Protein AF-A0AA42N050-F1 (afdb_monomer_lite)

Foldseek 3Di:
DDDDPVRVVVVVVVVCQQCVCVVVVVQPRHPVSVVVVVVVVVVVVVVVVVVVVVVVCVVDDPPDDPPDDDPVPDDD

Structure (mmCIF, N/CA/C/O backbone):
data_AF-A0AA42N050-F1
#
_entry.id   AF-A0AA42N050-F1
#
loop_
_atom_site.group_PDB
_atom_site.id
_atom_site.type_symbol
_atom_site.label_atom_id
_atom_site.label_alt_id
_atom_site.label_comp_id
_atom_site.label_asym_id
_atom_site.label_entity_id
_atom_site.label_seq_id
_atom_site.pdbx_PDB_ins_code
_atom_site.Cartn_x
_atom_site.Cartn_y
_atom_site.Cartn_z
_atom_site.occupancy
_atom_site.B_iso_or_equiv
_atom_site.auth_seq_id
_atom_site.auth_comp_id
_atom_site.auth_asym_id
_atom_site.auth_atom_id
_atom_site.pdbx_PDB_model_num
ATOM 1 N N . MET A 1 1 ? 9.445 -19.978 -26.191 1.00 55.25 1 MET A N 1
ATOM 2 C CA . MET A 1 1 ? 9.196 -18.697 -26.889 1.00 55.25 1 MET A CA 1
ATOM 3 C C . MET A 1 1 ? 10.441 -17.830 -26.756 1.00 55.25 1 MET A C 1
ATOM 5 O O . MET A 1 1 ? 10.698 -17.346 -25.664 1.00 55.25 1 MET A O 1
ATOM 9 N N . GLN A 1 2 ? 11.248 -17.683 -27.809 1.00 80.81 2 GLN A N 1
ATOM 10 C CA . GLN A 1 2 ? 12.344 -16.706 -27.817 1.00 80.81 2 GLN A CA 1
ATOM 11 C C . GLN A 1 2 ? 11.796 -15.364 -28.308 1.00 80.81 2 GLN A C 1
ATOM 13 O O . GLN A 1 2 ? 11.147 -15.305 -29.354 1.00 80.81 2 GLN A O 1
ATOM 18 N N . LEU A 1 3 ? 12.010 -14.296 -27.539 1.00 84.06 3 LEU A N 1
ATOM 19 C CA . LEU A 1 3 ? 11.678 -12.948 -27.985 1.00 84.06 3 LEU A CA 1
ATOM 20 C C . LEU A 1 3 ? 12.785 -12.419 -28.887 1.00 84.06 3 LEU A C 1
ATOM 22 O O . LEU A 1 3 ? 13.962 -12.498 -28.547 1.00 84.06 3 LEU A O 1
ATOM 26 N N . SER A 1 4 ? 12.397 -11.835 -30.018 1.00 93.62 4 SER A N 1
ATOM 27 C CA . SER A 1 4 ? 13.343 -11.102 -30.848 1.00 93.62 4 SER A CA 1
ATOM 28 C C . SER A 1 4 ? 13.856 -9.860 -30.100 1.00 93.62 4 SER A C 1
ATOM 30 O O . SER A 1 4 ? 13.101 -9.268 -29.316 1.00 93.62 4 SER A O 1
ATOM 32 N N . PRO A 1 5 ? 15.100 -9.416 -30.362 1.00 93.81 5 PRO A N 1
ATOM 33 C CA . PRO A 1 5 ? 15.691 -8.242 -29.718 1.00 93.81 5 PRO A CA 1
ATOM 34 C C . PRO A 1 5 ? 14.790 -6.991 -29.691 1.00 93.81 5 PRO A C 1
ATOM 36 O O . PRO A 1 5 ? 14.642 -6.407 -28.618 1.00 93.81 5 PRO A O 1
ATOM 39 N N . PRO A 1 6 ? 14.102 -6.593 -30.787 1.00 93.44 6 PRO A N 1
ATOM 40 C CA . PRO A 1 6 ? 13.240 -5.409 -30.753 1.00 93.44 6 PRO A CA 1
ATOM 41 C C . PRO A 1 6 ? 12.002 -5.596 -29.870 1.00 93.44 6 PRO A C 1
ATOM 43 O O . PRO A 1 6 ? 11.557 -4.651 -29.225 1.00 93.44 6 PRO A O 1
ATOM 46 N N . ARG A 1 7 ? 11.454 -6.816 -29.791 1.00 92.50 7 ARG A N 1
ATOM 47 C CA . ARG A 1 7 ? 10.315 -7.114 -28.910 1.00 92.50 7 ARG A CA 1
ATOM 48 C C . ARG A 1 7 ? 10.740 -7.103 -27.446 1.00 92.50 7 ARG A C 1
ATOM 50 O O . ARG A 1 7 ? 10.008 -6.579 -26.615 1.00 92.50 7 ARG A O 1
ATOM 57 N N . ALA A 1 8 ? 11.919 -7.641 -27.137 1.00 93.81 8 ALA A N 1
ATOM 58 C CA . ALA A 1 8 ? 12.480 -7.581 -25.791 1.00 93.81 8 ALA A CA 1
ATOM 59 C C . ALA A 1 8 ? 12.715 -6.126 -25.351 1.00 93.81 8 ALA A C 1
ATOM 61 O O . ALA A 1 8 ? 12.344 -5.755 -24.240 1.00 93.81 8 ALA A O 1
ATOM 62 N N . LEU A 1 9 ? 13.245 -5.289 -26.248 1.00 95.81 9 LEU A N 1
ATOM 63 C CA . LEU A 1 9 ? 13.492 -3.872 -25.985 1.00 95.81 9 LEU A CA 1
ATOM 64 C C . LEU A 1 9 ? 12.187 -3.084 -25.792 1.00 95.81 9 LEU A C 1
ATOM 66 O O . LEU A 1 9 ? 12.083 -2.299 -24.854 1.00 95.81 9 LEU A O 1
ATOM 70 N N . LEU A 1 10 ? 11.163 -3.350 -26.608 1.00 95.19 10 LEU A N 1
ATOM 71 C CA . LEU A 1 10 ? 9.823 -2.780 -26.432 1.00 95.19 10 LEU A CA 1
ATOM 72 C C . LEU A 1 10 ? 9.226 -3.142 -25.063 1.00 95.19 10 LEU A C 1
ATOM 74 O O . LEU A 1 10 ? 8.736 -2.266 -24.354 1.00 95.19 10 LEU A O 1
ATOM 78 N N . LEU A 1 11 ? 9.273 -4.421 -24.676 1.00 93.00 11 LEU A N 1
ATOM 79 C CA . LEU A 1 11 ? 8.748 -4.863 -23.381 1.00 93.00 11 LEU A CA 1
ATOM 80 C C . LEU A 1 11 ? 9.523 -4.258 -22.213 1.00 93.00 11 LEU A C 1
ATOM 82 O O . LEU A 1 11 ? 8.913 -3.867 -21.221 1.00 93.00 11 LEU A O 1
ATOM 86 N N . PHE A 1 12 ? 10.844 -4.149 -22.337 1.00 91.69 12 PHE A N 1
ATOM 87 C CA . PHE A 1 12 ? 11.675 -3.490 -21.339 1.00 91.69 12 PHE A CA 1
ATOM 88 C C . PHE A 1 12 ? 11.289 -2.014 -21.177 1.00 91.69 12 PHE A C 1
ATOM 90 O O . PHE A 1 12 ? 11.074 -1.557 -20.056 1.00 91.69 12 PHE A O 1
ATOM 97 N N . LEU A 1 13 ? 11.112 -1.282 -22.281 1.00 91.94 13 LEU A N 1
ATOM 98 C CA . LEU A 1 13 ? 10.669 0.114 -22.247 1.00 91.94 13 LEU A CA 1
ATOM 99 C C . LEU A 1 13 ? 9.274 0.265 -21.635 1.00 91.94 13 LEU A C 1
ATOM 101 O O . LEU A 1 13 ? 9.069 1.152 -20.811 1.00 91.94 13 LEU A O 1
ATOM 105 N N . LEU A 1 14 ? 8.330 -0.613 -21.982 1.00 87.69 14 LEU A N 1
ATOM 106 C CA . LEU A 1 14 ? 6.992 -0.625 -21.384 1.00 87.69 14 LEU A CA 1
ATOM 107 C C . LEU A 1 14 ? 7.052 -0.902 -19.878 1.00 87.69 14 LEU A C 1
ATOM 109 O O . LEU A 1 14 ? 6.382 -0.227 -19.099 1.00 87.69 14 LEU A O 1
ATOM 113 N N . LEU A 1 15 ? 7.887 -1.851 -19.453 1.00 84.62 15 LEU A N 1
ATOM 114 C CA . LEU A 1 15 ? 8.080 -2.171 -18.041 1.00 84.62 15 LEU A CA 1
ATOM 115 C C . LEU A 1 15 ? 8.630 -0.966 -17.268 1.0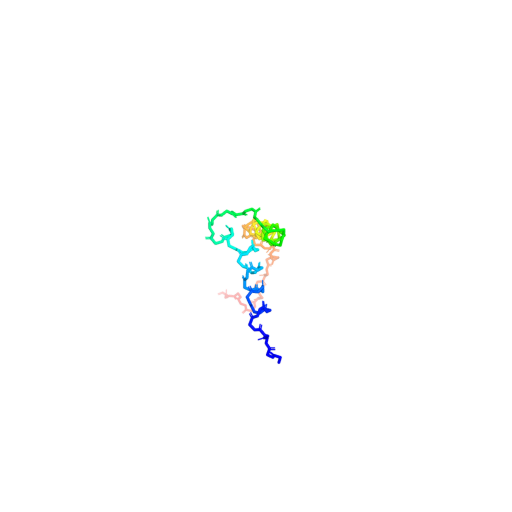0 84.62 15 LEU A C 1
ATOM 117 O O . LEU A 1 15 ? 8.115 -0.645 -16.194 1.00 84.62 15 LEU A O 1
ATOM 121 N N . VAL A 1 16 ? 9.637 -0.287 -17.823 1.00 85.31 16 VAL A N 1
ATOM 122 C CA . VAL A 1 16 ? 10.231 0.926 -17.243 1.00 85.31 16 VAL A CA 1
ATOM 123 C C . VAL A 1 16 ? 9.240 2.088 -17.250 1.00 85.31 16 VAL A C 1
ATOM 125 O O . VAL A 1 16 ? 9.168 2.816 -16.269 1.00 85.31 16 VAL A O 1
ATOM 128 N N . LEU A 1 17 ? 8.432 2.257 -18.293 1.00 83.12 17 LEU A N 1
ATOM 129 C CA . LEU A 1 17 ? 7.427 3.319 -18.344 1.00 83.12 17 LEU A CA 1
ATOM 130 C C . LEU A 1 17 ? 6.342 3.128 -17.273 1.00 83.12 17 LEU A C 1
ATOM 132 O O . LEU A 1 17 ? 5.949 4.089 -16.617 1.00 83.12 17 LEU A O 1
ATOM 136 N N . ILE A 1 18 ? 5.891 1.886 -17.071 1.00 76.25 18 ILE A N 1
ATOM 137 C CA . ILE A 1 18 ? 4.837 1.551 -16.103 1.00 76.25 18 ILE A CA 1
ATOM 138 C C . ILE A 1 18 ? 5.354 1.612 -14.656 1.00 76.25 18 ILE A C 1
ATOM 140 O O . ILE A 1 18 ? 4.640 2.076 -13.770 1.00 76.25 18 ILE A O 1
ATOM 144 N N . ASN A 1 19 ? 6.581 1.144 -14.396 1.00 75.50 19 ASN A N 1
ATOM 145 C CA . ASN A 1 19 ? 7.090 0.957 -13.027 1.00 75.50 19 ASN A CA 1
ATOM 146 C C . ASN A 1 19 ? 8.183 1.951 -12.625 1.00 75.50 19 ASN A C 1
ATOM 148 O O . ASN A 1 19 ? 8.385 2.197 -11.439 1.00 75.50 19 ASN A O 1
ATOM 152 N N . GLY A 1 20 ? 8.887 2.543 -13.585 1.00 76.56 20 GLY A N 1
ATOM 153 C CA . GLY A 1 20 ? 9.974 3.495 -13.351 1.00 76.56 20 GLY A CA 1
ATOM 154 C C . GLY A 1 20 ? 9.578 4.671 -12.457 1.00 76.56 20 GLY A C 1
ATOM 155 O O . GLY A 1 20 ? 10.336 4.991 -11.543 1.00 76.56 20 GLY A O 1
ATOM 156 N N . PRO A 1 21 ? 8.387 5.278 -12.614 1.00 75.38 21 PRO A N 1
ATOM 157 C CA . PRO A 1 21 ? 7.969 6.344 -11.710 1.00 75.38 21 PRO A CA 1
ATOM 158 C C . PRO A 1 21 ? 7.743 5.865 -10.266 1.00 75.38 21 PRO A C 1
ATOM 160 O O . PRO A 1 21 ? 8.066 6.600 -9.335 1.00 75.38 21 PRO A O 1
ATOM 163 N N . ALA A 1 22 ? 7.256 4.632 -10.072 1.00 66.94 22 ALA A N 1
ATOM 164 C CA . ALA A 1 22 ? 7.125 4.035 -8.743 1.00 66.94 22 ALA A CA 1
ATOM 165 C C . ALA A 1 22 ? 8.503 3.808 -8.097 1.00 66.94 22 ALA A C 1
ATOM 167 O O . ALA A 1 22 ? 8.688 4.135 -6.927 1.00 66.94 22 ALA A O 1
ATOM 168 N N . LEU A 1 23 ? 9.493 3.339 -8.870 1.00 68.31 23 LEU A N 1
ATOM 169 C CA . LEU A 1 23 ? 10.886 3.224 -8.413 1.00 68.31 23 LEU A CA 1
ATOM 170 C C . LEU A 1 23 ? 11.520 4.592 -8.105 1.00 68.31 23 LEU A C 1
ATOM 172 O O . LEU A 1 23 ? 12.355 4.692 -7.214 1.00 68.31 23 LEU A O 1
ATOM 176 N N . ALA A 1 24 ? 11.101 5.652 -8.798 1.00 77.31 24 ALA A N 1
ATOM 177 C CA . ALA A 1 24 ? 11.542 7.025 -8.552 1.00 77.31 24 ALA A CA 1
ATOM 178 C C . ALA A 1 24 ? 10.823 7.705 -7.366 1.00 77.31 24 ALA A C 1
ATOM 180 O O . ALA A 1 24 ? 10.930 8.920 -7.201 1.00 77.31 24 ALA A O 1
ATOM 181 N N . GLY A 1 25 ? 10.044 6.961 -6.571 1.00 63.94 25 GLY A N 1
ATOM 182 C CA . GLY A 1 25 ? 9.314 7.496 -5.417 1.00 63.94 25 GLY A CA 1
ATOM 183 C C . GLY A 1 25 ? 8.100 8.360 -5.778 1.00 63.94 25 GLY A C 1
ATOM 184 O O . GLY A 1 25 ? 7.479 8.952 -4.896 1.00 63.94 25 GLY A O 1
ATOM 185 N N . LYS A 1 26 ? 7.710 8.429 -7.059 1.00 66.12 26 LYS A N 1
ATOM 186 C CA . LYS A 1 26 ? 6.468 9.083 -7.488 1.00 66.12 26 LYS A CA 1
ATOM 187 C C . LYS A 1 26 ? 5.329 8.081 -7.314 1.00 66.12 26 LYS A C 1
ATOM 189 O O . LYS A 1 26 ? 4.995 7.326 -8.220 1.00 66.12 26 LYS A O 1
ATOM 194 N N . GLY A 1 27 ? 4.745 8.051 -6.119 1.00 56.81 27 GLY A N 1
ATOM 195 C CA . GLY A 1 27 ? 3.766 7.043 -5.683 1.00 56.81 27 GLY A CA 1
ATOM 196 C C . GLY A 1 27 ? 2.400 7.024 -6.392 1.00 56.81 27 GLY A C 1
ATOM 197 O O . GLY A 1 27 ? 1.502 6.345 -5.911 1.00 56.81 27 GLY A O 1
ATOM 198 N N . GLN A 1 28 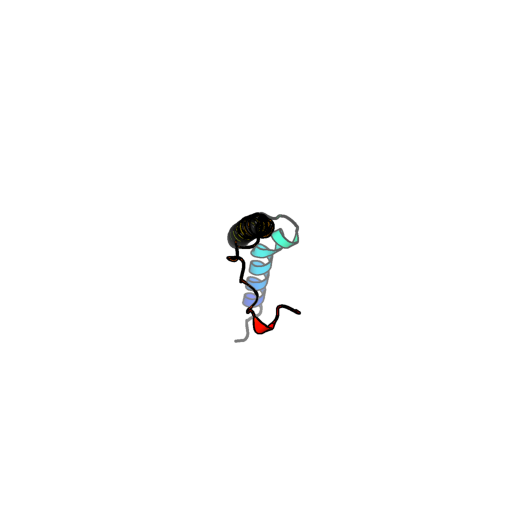? 2.203 7.747 -7.503 1.00 57.72 28 GLN A N 1
ATOM 199 C CA . GLN A 1 28 ? 0.884 7.952 -8.132 1.00 57.72 28 GLN A CA 1
ATOM 200 C C . GLN A 1 28 ? 0.801 7.588 -9.631 1.00 57.72 28 GLN A C 1
ATOM 202 O O . GLN A 1 28 ? 0.036 8.214 -10.356 1.00 57.72 28 GLN A O 1
ATOM 207 N N . VAL A 1 29 ? 1.590 6.644 -10.163 1.00 56.16 29 VAL A N 1
ATOM 208 C CA . VAL A 1 29 ? 1.755 6.565 -11.642 1.00 56.16 29 VAL A CA 1
ATOM 209 C C . VAL A 1 29 ? 1.277 5.267 -12.306 1.00 56.16 29 VAL A C 1
ATOM 211 O O . VAL A 1 29 ? 1.469 5.081 -13.500 1.00 56.16 29 VAL A O 1
ATOM 214 N N . ALA A 1 30 ? 0.553 4.388 -11.612 1.00 61.34 30 ALA A N 1
ATOM 215 C CA . ALA A 1 30 ? -0.110 3.268 -12.289 1.00 61.34 30 ALA A CA 1
ATOM 216 C C . ALA A 1 30 ? -1.472 2.965 -11.662 1.00 61.34 30 ALA A C 1
ATOM 218 O O . ALA A 1 30 ? -1.559 2.746 -10.455 1.00 61.34 30 ALA A O 1
ATOM 219 N N . GLY A 1 31 ? -2.532 2.882 -12.476 1.00 61.09 31 GLY A N 1
ATOM 220 C CA . GLY A 1 31 ? -3.879 2.511 -12.014 1.00 61.09 31 GLY A CA 1
ATOM 221 C C . GLY A 1 31 ? -3.917 1.170 -11.264 1.00 61.09 31 GLY A C 1
ATOM 222 O O . GLY A 1 31 ? -4.662 1.024 -10.302 1.00 61.09 31 GLY A O 1
ATOM 223 N N . GLY A 1 32 ? -3.037 0.224 -11.620 1.00 61.31 32 GLY A N 1
ATOM 224 C CA . GLY A 1 32 ? -2.852 -1.026 -10.869 1.00 61.31 32 GLY A CA 1
ATOM 225 C C . GLY A 1 32 ? -2.182 -0.842 -9.501 1.00 61.31 32 GLY A C 1
ATOM 226 O O . GLY A 1 32 ? -2.496 -1.569 -8.562 1.00 61.31 32 GLY A O 1
ATOM 227 N N . GLY A 1 33 ? -1.299 0.151 -9.361 1.00 65.31 33 GLY A N 1
ATOM 228 C CA . GLY A 1 33 ? -0.741 0.556 -8.070 1.00 65.31 33 GLY A CA 1
ATOM 229 C C . GLY A 1 33 ? -1.813 1.166 -7.171 1.00 65.31 33 GLY A C 1
ATOM 230 O O . GLY A 1 33 ? -1.943 0.756 -6.026 1.00 65.31 33 GLY A O 1
ATOM 231 N N . ILE A 1 34 ? -2.652 2.048 -7.724 1.00 68.38 34 ILE A N 1
ATOM 232 C CA . ILE A 1 34 ? -3.787 2.650 -7.006 1.00 68.38 34 ILE A CA 1
ATOM 233 C C . ILE A 1 34 ? -4.774 1.569 -6.544 1.00 68.38 34 ILE A C 1
ATOM 235 O O . ILE A 1 34 ? -5.166 1.572 -5.381 1.00 68.38 34 ILE A O 1
ATOM 239 N N . ALA A 1 35 ? -5.129 0.610 -7.407 1.00 76.50 35 ALA A N 1
ATOM 240 C CA . ALA A 1 35 ? -6.015 -0.498 -7.038 1.00 76.50 35 ALA A CA 1
ATOM 241 C C . ALA A 1 35 ? -5.446 -1.338 -5.879 1.00 76.50 35 ALA A C 1
ATOM 243 O O . ALA A 1 35 ? -6.152 -1.591 -4.905 1.00 76.50 35 ALA A O 1
ATOM 244 N N . ARG A 1 36 ?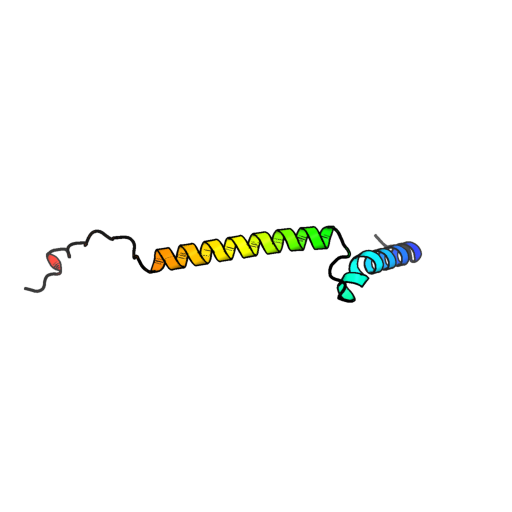 -4.152 -1.691 -5.934 1.00 74.50 36 ARG A N 1
ATOM 245 C CA . ARG A 1 36 ? -3.467 -2.408 -4.842 1.00 74.50 36 ARG A CA 1
ATOM 246 C C . ARG A 1 36 ? -3.387 -1.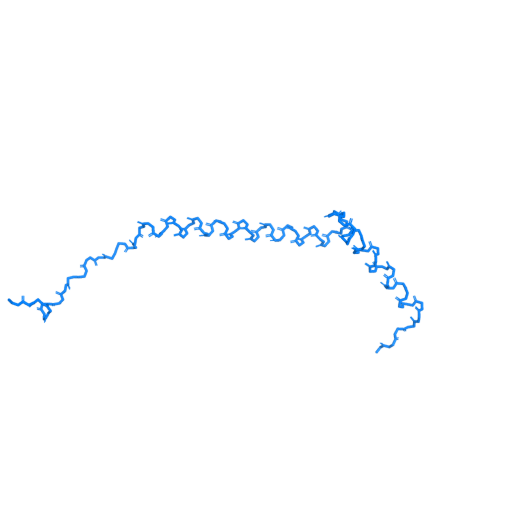584 -3.558 1.00 74.50 36 ARG A C 1
ATOM 248 O O . ARG A 1 36 ? -3.517 -2.142 -2.474 1.00 74.50 36 ARG A O 1
ATOM 255 N N . THR A 1 37 ? -3.186 -0.271 -3.656 1.00 79.94 37 THR A N 1
ATOM 256 C CA . THR A 1 37 ? -3.198 0.623 -2.491 1.00 79.94 37 THR A CA 1
ATOM 257 C C . THR A 1 37 ? -4.586 0.684 -1.860 1.00 79.94 37 THR A C 1
ATOM 259 O O . THR A 1 37 ? -4.692 0.593 -0.641 1.00 79.94 37 THR A O 1
ATOM 262 N N . ILE A 1 38 ? -5.651 0.780 -2.661 1.00 83.56 38 ILE A N 1
ATOM 263 C CA . ILE A 1 38 ? -7.033 0.756 -2.162 1.00 83.56 38 ILE A CA 1
ATOM 264 C C . ILE A 1 38 ? -7.318 -0.575 -1.457 1.00 83.56 38 ILE A C 1
ATOM 266 O O . ILE A 1 38 ? -7.802 -0.567 -0.327 1.00 83.56 38 ILE A O 1
ATOM 270 N N . GLU A 1 39 ? -6.976 -1.701 -2.083 1.00 85.62 39 GLU A N 1
ATOM 271 C CA . GLU A 1 39 ? -7.156 -3.038 -1.505 1.00 85.62 39 GLU A CA 1
ATOM 272 C C . GLU A 1 39 ? -6.391 -3.194 -0.181 1.00 85.62 39 GLU A C 1
ATOM 274 O O . GLU A 1 39 ? -6.957 -3.623 0.826 1.00 85.62 39 GLU A O 1
ATOM 279 N N . CYS A 1 40 ? -5.122 -2.782 -0.153 1.00 86.12 40 CYS A N 1
ATOM 280 C CA . CYS A 1 40 ? -4.290 -2.830 1.046 1.00 86.12 40 CYS A CA 1
ATOM 281 C C . CYS A 1 40 ? -4.882 -1.976 2.176 1.00 86.12 40 CYS A C 1
ATOM 283 O O . CYS A 1 40 ? -5.031 -2.455 3.300 1.00 86.12 40 CYS A O 1
ATOM 285 N N . ASN A 1 41 ? -5.297 -0.744 1.873 1.00 90.31 41 ASN A N 1
ATOM 286 C CA . ASN A 1 41 ? -5.893 0.159 2.856 1.00 90.31 41 ASN A CA 1
ATOM 287 C C . ASN A 1 41 ? -7.194 -0.411 3.438 1.00 90.31 41 ASN A C 1
ATOM 289 O O . ASN A 1 41 ? -7.401 -0.354 4.650 1.00 90.31 41 ASN A O 1
ATOM 293 N N . GLN A 1 42 ? -8.051 -1.000 2.599 1.00 93.75 42 GLN A N 1
ATOM 294 C CA . GLN A 1 42 ? -9.272 -1.668 3.056 1.00 93.75 42 GLN A CA 1
ATOM 295 C C . GLN A 1 42 ? -8.965 -2.867 3.959 1.00 93.75 42 GLN A C 1
ATOM 297 O O . GLN A 1 42 ? -9.647 -3.078 4.963 1.00 93.75 42 GLN A O 1
ATOM 302 N N . ASN A 1 43 ? -7.931 -3.642 3.628 1.00 95.44 43 ASN A N 1
ATOM 303 C CA . ASN A 1 43 ? -7.507 -4.776 4.440 1.00 95.44 43 ASN A CA 1
ATOM 304 C C . ASN A 1 43 ? -6.983 -4.321 5.813 1.00 95.44 43 ASN A C 1
ATOM 306 O O . ASN A 1 43 ? -7.382 -4.872 6.837 1.00 95.44 43 ASN A O 1
ATOM 310 N N . ILE A 1 44 ? -6.154 -3.271 5.852 1.00 95.75 44 ILE A N 1
ATOM 311 C CA . ILE A 1 44 ? -5.647 -2.681 7.100 1.00 95.75 44 ILE A CA 1
ATOM 312 C C . ILE A 1 44 ? -6.804 -2.180 7.971 1.00 95.75 44 ILE A C 1
ATOM 314 O O . ILE A 1 44 ? -6.857 -2.512 9.154 1.00 95.75 44 ILE A O 1
ATOM 318 N N . ALA A 1 45 ? -7.755 -1.436 7.396 1.00 95.25 45 ALA A N 1
ATOM 319 C CA . ALA A 1 45 ? -8.926 -0.947 8.126 1.00 95.25 45 ALA A CA 1
ATOM 320 C C . ALA A 1 45 ? -9.721 -2.099 8.765 1.00 95.25 45 ALA A C 1
ATOM 322 O O . ALA A 1 45 ? -10.054 -2.042 9.948 1.00 95.25 45 ALA A O 1
ATOM 323 N N . ARG A 1 46 ? -9.938 -3.191 8.020 1.00 95.44 46 ARG A N 1
ATOM 324 C CA . ARG A 1 46 ? -10.617 -4.391 8.531 1.00 95.44 46 ARG A CA 1
ATOM 325 C C . ARG A 1 46 ? -9.872 -5.037 9.701 1.00 95.44 46 ARG A C 1
ATOM 327 O O . ARG A 1 46 ? -10.509 -5.463 10.661 1.00 95.44 46 ARG A O 1
ATOM 334 N N . TYR A 1 47 ? -8.543 -5.125 9.635 1.00 95.69 47 TYR A N 1
ATOM 335 C CA . TYR A 1 47 ? -7.753 -5.685 10.734 1.00 95.69 47 TYR A CA 1
ATOM 336 C C . TYR A 1 47 ? -7.788 -4.807 11.982 1.00 95.69 47 TYR A C 1
ATOM 338 O O . TYR A 1 47 ? -7.890 -5.344 13.081 1.00 95.69 47 TYR A O 1
ATOM 346 N N . LEU A 1 48 ? -7.762 -3.482 11.827 1.00 95.81 48 LEU A N 1
ATOM 347 C CA . LEU A 1 48 ? -7.907 -2.557 12.953 1.00 95.81 48 LEU A CA 1
ATOM 348 C C . LEU A 1 48 ? -9.283 -2.691 13.619 1.00 95.81 48 LEU A C 1
ATOM 350 O O . LEU A 1 48 ? -9.370 -2.745 14.843 1.00 95.81 48 LEU A O 1
ATOM 354 N N . GLU A 1 49 ? -10.356 -2.810 12.831 1.00 94.81 49 GLU A N 1
ATOM 355 C CA . GLU A 1 49 ? -11.698 -3.074 13.365 1.00 94.81 49 GLU A CA 1
ATOM 356 C C . GLU A 1 49 ? -11.782 -4.415 14.106 1.00 94.81 49 GLU A C 1
ATOM 358 O O . GLU A 1 49 ? -12.456 -4.516 15.134 1.00 94.81 49 GLU A O 1
ATOM 363 N N . LEU A 1 50 ? -11.119 -5.455 13.590 1.00 92.81 50 LEU A N 1
ATOM 364 C CA . LEU A 1 50 ? -11.080 -6.765 14.232 1.00 92.81 50 LEU A CA 1
ATOM 365 C C . LEU A 1 50 ? -10.298 -6.722 15.551 1.00 92.81 50 LEU A C 1
ATOM 367 O O . LEU A 1 50 ? -10.785 -7.256 16.546 1.00 92.81 50 LEU A O 1
ATOM 371 N N . ASP A 1 51 ? -9.129 -6.077 15.568 1.00 91.94 51 ASP A N 1
ATOM 372 C CA . ASP A 1 51 ? -8.307 -5.916 16.773 1.00 91.94 51 ASP A CA 1
ATOM 373 C C . ASP A 1 51 ? -9.086 -5.180 17.868 1.00 91.94 51 ASP A C 1
ATOM 375 O O . ASP A 1 51 ? -9.163 -5.646 19.002 1.00 91.94 51 ASP A O 1
ATOM 379 N N . GLU A 1 52 ? -9.772 -4.092 17.513 1.00 89.88 52 GLU A N 1
ATOM 380 C CA . GLU A 1 52 ? -10.613 -3.336 18.444 1.00 89.88 52 GLU A CA 1
ATOM 381 C C . GLU A 1 52 ? -11.767 -4.185 19.007 1.00 89.88 52 GLU A C 1
ATOM 383 O O . GLU A 1 52 ? -12.053 -4.147 20.207 1.00 89.88 52 GLU A O 1
ATOM 388 N N . ARG A 1 53 ? -12.423 -5.001 18.170 1.00 86.25 53 ARG A N 1
ATOM 389 C CA . ARG A 1 53 ? -13.473 -5.929 18.630 1.00 86.25 53 ARG A CA 1
ATOM 390 C C . ARG A 1 53 ? -12.922 -6.995 19.571 1.00 86.25 53 ARG A C 1
ATOM 392 O O . ARG A 1 53 ? -13.575 -7.307 20.565 1.00 86.25 53 ARG A O 1
ATOM 399 N N . LEU A 1 54 ? -11.748 -7.547 19.271 1.00 84.56 54 LEU A N 1
ATOM 400 C CA . LEU A 1 54 ? -11.095 -8.539 20.123 1.00 84.56 54 LEU A CA 1
ATOM 401 C C . LEU A 1 54 ? -10.681 -7.934 21.463 1.00 84.56 54 LEU A C 1
ATOM 403 O O . LEU A 1 54 ? -10.940 -8.549 22.492 1.00 84.56 54 LEU A O 1
ATOM 407 N N . ARG A 1 55 ? -10.128 -6.717 21.471 1.00 81.50 55 ARG A N 1
ATOM 408 C CA . ARG A 1 55 ? -9.797 -5.983 22.702 1.00 81.50 55 ARG A CA 1
ATOM 409 C C . ARG A 1 55 ? -11.023 -5.797 23.587 1.00 81.50 55 ARG A C 1
ATOM 411 O O . ARG A 1 55 ? -10.999 -6.221 24.741 1.00 81.50 55 ARG A O 1
ATOM 418 N N . ARG A 1 56 ? -12.123 -5.277 23.026 1.00 78.88 56 ARG A N 1
ATOM 419 C CA . ARG A 1 56 ? -13.397 -5.108 23.752 1.00 78.88 56 ARG A CA 1
ATOM 420 C C . ARG A 1 56 ? -13.986 -6.429 24.243 1.00 78.88 56 ARG A C 1
ATOM 422 O O . ARG A 1 56 ? -14.599 -6.461 25.302 1.00 78.88 56 ARG A O 1
ATOM 429 N N . GLY A 1 57 ? -13.817 -7.508 23.480 1.00 69.69 57 GLY A N 1
ATOM 430 C CA . GLY A 1 57 ? -14.242 -8.849 23.880 1.00 69.69 57 GLY A CA 1
ATOM 431 C C . GLY A 1 57 ? -13.317 -9.528 24.895 1.00 69.69 57 GLY A C 1
ATOM 432 O O . GLY A 1 57 ? -13.741 -10.482 25.536 1.00 69.69 57 GLY A O 1
ATOM 433 N N . SER A 1 58 ? -12.072 -9.067 25.055 1.00 64.06 58 SER A N 1
ATOM 434 C CA . SER A 1 58 ? -11.097 -9.685 25.965 1.00 64.06 58 SER A CA 1
ATOM 435 C C . SER A 1 58 ? -11.272 -9.256 27.424 1.00 64.06 58 SER A C 1
ATOM 437 O O . SER A 1 58 ? -11.013 -10.060 28.316 1.00 64.06 58 SER A O 1
ATOM 439 N N . ASP A 1 59 ? -11.797 -8.048 27.667 1.00 59.59 59 ASP A N 1
ATOM 440 C CA . ASP A 1 59 ? -12.073 -7.538 29.022 1.00 59.59 59 ASP A CA 1
ATOM 441 C C . ASP A 1 59 ? -13.319 -8.170 29.668 1.00 59.59 59 ASP A C 1
ATOM 443 O O . ASP A 1 59 ? -13.534 -8.051 30.874 1.00 59.59 59 ASP A O 1
ATOM 447 N N . ALA A 1 60 ? -14.135 -8.882 28.887 1.00 60.00 60 ALA A N 1
ATOM 448 C CA . ALA A 1 60 ? -15.269 -9.652 29.374 1.00 60.00 60 ALA A CA 1
ATOM 449 C C . ALA A 1 60 ? -15.080 -11.117 28.959 1.00 60.00 60 ALA A C 1
ATOM 451 O O . ALA A 1 60 ? -15.522 -11.492 27.868 1.00 60.00 60 ALA A O 1
ATOM 452 N N . PRO A 1 61 ? -14.438 -11.974 29.786 1.00 63.34 61 PRO A N 1
ATOM 453 C CA . PRO A 1 61 ? -14.473 -13.406 29.524 1.00 63.34 61 PRO A CA 1
ATOM 454 C C . PRO A 1 61 ? -15.944 -13.797 29.339 1.00 63.34 61 PRO A C 1
ATOM 456 O O . PRO A 1 61 ? -16.776 -13.334 30.128 1.00 63.34 61 PRO A O 1
ATOM 459 N N . PRO A 1 62 ? -16.299 -14.587 28.302 1.00 67.56 62 PRO A N 1
ATOM 460 C CA . PRO A 1 62 ? -17.684 -14.988 28.094 1.00 67.56 62 PRO A CA 1
ATOM 461 C C . PRO A 1 62 ? -18.188 -15.520 29.424 1.00 67.56 62 PRO A C 1
ATOM 463 O O . PRO A 1 62 ? -17.500 -16.360 30.009 1.00 67.56 62 PRO A O 1
ATOM 466 N N . CYS A 1 63 ? -19.302 -14.967 29.919 1.00 62.47 63 CYS A N 1
ATOM 467 C CA . CYS A 1 63 ? -19.901 -15.318 31.200 1.00 62.47 63 CYS A CA 1
ATOM 468 C C . CYS A 1 63 ? -20.125 -16.832 31.225 1.00 62.47 63 CYS A C 1
ATOM 470 O O . CYS A 1 63 ? -21.166 -17.330 30.801 1.00 62.47 63 CYS A O 1
ATOM 472 N N . ARG A 1 64 ? -19.109 -17.593 31.636 1.00 59.81 64 ARG A N 1
ATOM 473 C CA . ARG A 1 64 ? -19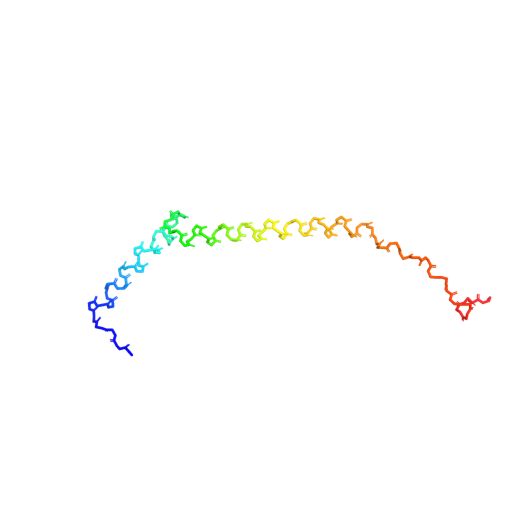.236 -19.018 31.867 1.00 59.81 64 ARG A CA 1
ATOM 474 C C . ARG A 1 64 ? -20.096 -19.096 33.106 1.00 59.81 64 ARG A C 1
ATOM 476 O O . ARG A 1 64 ? -19.684 -18.614 34.159 1.00 59.81 64 ARG A O 1
ATOM 483 N N . GLU A 1 65 ? -21.278 -19.681 32.948 1.00 68.38 65 GLU A N 1
ATOM 484 C CA . GLU A 1 65 ? -22.069 -20.181 34.066 1.00 68.38 65 GLU A CA 1
ATOM 485 C C . GLU A 1 65 ? -21.098 -20.811 35.076 1.00 68.38 65 GLU A C 1
ATOM 487 O O . GLU A 1 65 ? -20.265 -21.634 34.661 1.00 68.38 65 GLU A O 1
ATOM 492 N N . PRO A 1 66 ? -21.116 -20.391 36.352 1.00 66.56 66 PRO A N 1
ATOM 493 C CA . PRO A 1 66 ? -20.224 -20.948 37.353 1.00 66.56 66 PRO A CA 1
ATOM 494 C C . PRO A 1 66 ? -20.443 -22.461 37.392 1.00 66.56 66 PRO A C 1
ATOM 496 O O . PRO A 1 66 ? -21.462 -22.952 37.871 1.00 66.56 66 PRO A O 1
ATOM 499 N N . GLN A 1 67 ? -19.493 -23.216 36.836 1.00 68.62 67 GLN A N 1
ATOM 500 C CA . GLN A 1 67 ? -19.540 -24.667 36.889 1.00 68.62 67 GLN A CA 1
ATOM 501 C C . GLN A 1 67 ? -19.313 -25.057 38.342 1.00 68.62 67 GLN A C 1
ATOM 503 O O . GLN A 1 67 ? -18.205 -24.929 38.865 1.00 68.62 67 GLN A O 1
ATOM 508 N N . ALA A 1 68 ? -20.375 -25.509 39.006 1.00 75.00 68 ALA A N 1
ATOM 509 C CA . ALA A 1 68 ? -20.254 -26.102 40.322 1.00 75.00 68 ALA A CA 1
ATOM 510 C C . ALA A 1 68 ? -19.270 -27.276 40.231 1.00 75.00 68 ALA A C 1
ATOM 512 O O . ALA A 1 68 ? -19.471 -28.208 39.446 1.00 75.00 68 ALA A O 1
ATOM 513 N N . LEU A 1 69 ? -18.196 -27.227 41.024 1.00 75.69 69 LEU A N 1
ATOM 514 C CA . LEU A 1 69 ? -17.276 -28.350 41.167 1.00 75.69 69 LEU A CA 1
ATOM 515 C C . LEU A 1 69 ? -18.092 -29.584 41.554 1.00 75.69 69 LEU A C 1
ATOM 517 O O . LEU A 1 69 ? -18.847 -29.567 42.528 1.00 75.69 69 LEU A O 1
ATOM 521 N N . ALA A 1 70 ? -17.968 -30.657 40.768 1.00 75.25 70 ALA A N 1
ATOM 522 C CA . ALA A 1 70 ? -18.638 -31.908 41.085 1.00 75.25 70 ALA A CA 1
ATOM 523 C C . ALA A 1 70 ? -18.258 -32.320 42.515 1.00 75.25 70 ALA A C 1
ATOM 525 O O . ALA A 1 70 ? -17.078 -32.302 42.860 1.00 75.25 70 ALA A O 1
ATOM 526 N N . ARG A 1 71 ? -19.245 -32.724 43.330 1.00 72.00 71 ARG A N 1
ATOM 527 C CA . ARG A 1 71 ? -19.079 -33.021 44.771 1.00 72.00 71 ARG A CA 1
ATOM 528 C C . ARG A 1 71 ? -17.884 -33.917 45.114 1.00 72.00 71 ARG A C 1
ATOM 530 O O . ARG A 1 71 ? -17.348 -33.810 46.204 1.00 72.00 71 ARG A O 1
ATOM 537 N N . ARG A 1 72 ? -17.444 -34.761 44.176 1.00 76.88 72 ARG A N 1
ATOM 538 C CA . ARG A 1 72 ? -16.252 -35.617 44.290 1.00 76.88 72 ARG A CA 1
ATOM 539 C C . ARG A 1 72 ? -14.922 -34.858 44.461 1.00 76.88 72 ARG A C 1
ATOM 541 O O . ARG A 1 72 ? -13.928 -35.491 44.782 1.00 76.88 72 ARG A O 1
ATOM 548 N N . PHE A 1 73 ? -14.897 -33.551 44.197 1.00 75.25 73 PHE A N 1
ATOM 549 C CA . PHE A 1 73 ? -13.714 -32.688 44.301 1.00 75.25 73 PHE A CA 1
ATOM 550 C C . PHE A 1 73 ? -13.777 -31.707 45.478 1.00 75.25 73 PHE A C 1
ATOM 552 O O . PHE A 1 73 ? -12.857 -30.913 45.653 1.00 75.25 73 PHE A O 1
ATOM 559 N N . LEU A 1 74 ? -14.847 -31.736 46.277 1.00 79.62 74 LEU A N 1
ATOM 560 C CA . LEU A 1 74 ? -14.885 -31.001 47.537 1.00 79.62 74 LEU A CA 1
ATOM 561 C C . LEU A 1 74 ? -14.131 -31.842 48.576 1.00 79.62 74 LEU A C 1
ATOM 563 O O . LEU A 1 74 ? -14.599 -32.914 48.956 1.00 79.62 74 LEU A O 1
ATOM 567 N N . LEU A 1 75 ? -12.935 -31.391 48.971 1.00 72.50 75 LEU A N 1
ATOM 568 C CA . LEU A 1 75 ? -12.213 -31.931 50.125 1.00 72.50 75 LEU A CA 1
ATOM 569 C C . LEU A 1 75 ? -13.062 -31.671 51.378 1.00 72.50 75 LEU A C 1
ATOM 571 O O . LEU A 1 75 ? -13.486 -30.537 51.601 1.00 72.50 75 LEU A O 1
ATOM 575 N N . ALA A 1 76 ? -13.361 -32.752 52.102 1.00 64.44 76 ALA A N 1
ATOM 576 C CA . ALA A 1 76 ? -14.125 -32.756 53.347 1.00 64.44 76 ALA A CA 1
ATOM 577 C C . ALA A 1 76 ? -13.404 -32.011 54.476 1.00 64.44 76 ALA A C 1
ATOM 579 O O . ALA A 1 76 ? -12.151 -32.048 54.494 1.00 64.44 76 ALA A O 1
#

Radius of gyration: 28.75 Å; chains: 1; bounding box: 38×45×84 Å

Sequence (76 aa):
MQLSPPRALLLFLLLVLINGPALAGKGQVAGGGIARTIECNQNIARYLELDERLRRGSDAPPCREPQALARRFLLA

Organism: Aquipseudomonas alcaligenes (NCBI:txid43263)

pLDDT: mean 78.3, std 12.56, range [55.25, 95.81]

Secondary structure (DSSP, 8-state):
-PPPHHHHHHHHHHHHHHHHHHHTT-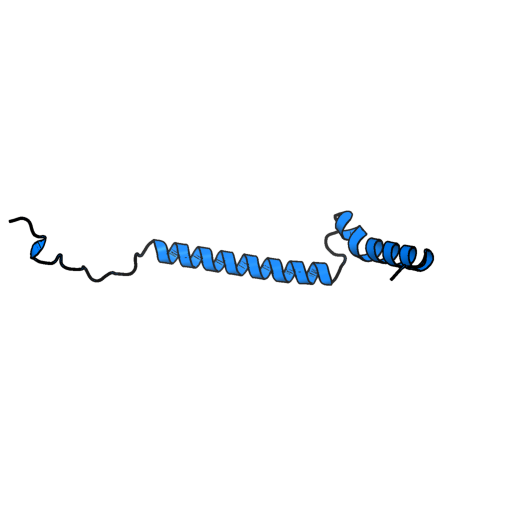TT--HHHHHHHHHHHHHHHHHHHHHHHHHHHHSS-------PPPGGGS--